Protein AF-A0AA37CVZ4-F1 (afdb_monomer_lite)

Foldseek 3Di:
DDDCPPVCVVLVVVLVVVVVCVVVVDFKDKDWAFPVVVVSVVVQQKDFDDDWDDDPPGITTIIMDGPVRGDDDD

Structure (mmCIF, N/CA/C/O backbone):
data_AF-A0AA37CVZ4-F1
#
_entry.id   AF-A0AA37CVZ4-F1
#
loop_
_atom_site.group_PDB
_atom_site.id
_atom_site.type_symbol
_ato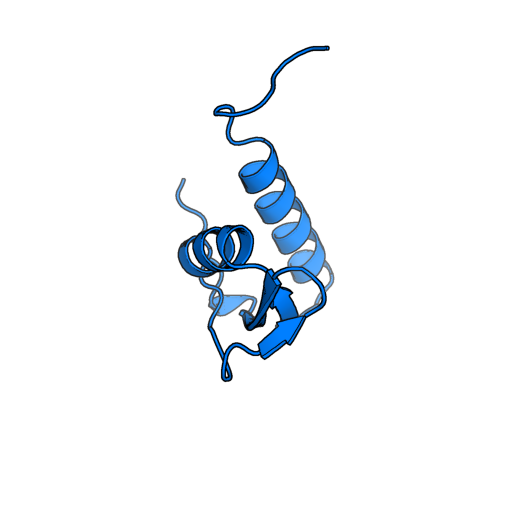m_site.label_atom_id
_atom_site.label_alt_id
_atom_site.label_comp_id
_atom_site.label_asym_id
_atom_site.label_entity_id
_atom_site.label_seq_id
_atom_site.pdbx_PDB_ins_code
_atom_site.Cartn_x
_atom_site.Cartn_y
_atom_site.Cartn_z
_atom_site.occupancy
_atom_site.B_iso_or_equiv
_atom_site.auth_seq_id
_atom_site.auth_comp_id
_atom_site.auth_asym_id
_atom_site.auth_atom_id
_atom_site.pdbx_PDB_model_num
ATOM 1 N N . MET A 1 1 ? 17.762 25.197 -6.103 1.00 51.34 1 MET A N 1
ATOM 2 C CA . MET A 1 1 ? 16.700 24.224 -5.758 1.00 51.34 1 MET A CA 1
ATOM 3 C C . MET A 1 1 ? 17.164 23.423 -4.554 1.00 51.34 1 MET A C 1
ATOM 5 O O . MET A 1 1 ? 18.245 22.856 -4.625 1.00 51.34 1 MET A O 1
ATOM 9 N N . GLN A 1 2 ? 16.416 23.419 -3.449 1.00 76.19 2 GLN A N 1
ATOM 10 C CA . GLN A 1 2 ? 16.755 22.582 -2.290 1.00 76.19 2 GLN A CA 1
ATOM 11 C C . GLN A 1 2 ? 16.438 21.110 -2.590 1.00 76.19 2 GLN A C 1
ATOM 13 O O . GLN A 1 2 ? 15.395 20.799 -3.165 1.00 76.19 2 GLN A O 1
ATOM 18 N N . ASN A 1 3 ? 17.360 20.212 -2.235 1.00 86.19 3 ASN A N 1
ATOM 19 C CA . ASN A 1 3 ? 17.209 18.772 -2.415 1.00 86.19 3 ASN A CA 1
ATOM 20 C C . ASN A 1 3 ? 16.664 18.148 -1.127 1.00 86.19 3 ASN A C 1
ATOM 22 O O . ASN A 1 3 ? 17.380 18.035 -0.139 1.00 86.19 3 ASN A O 1
ATOM 26 N N . PHE A 1 4 ? 15.406 17.723 -1.167 1.00 84.00 4 PHE A N 1
ATOM 27 C CA . PHE A 1 4 ? 14.705 17.113 -0.036 1.00 84.00 4 PHE A CA 1
ATOM 28 C C . PHE A 1 4 ? 14.690 15.574 -0.077 1.00 84.00 4 PHE A C 1
ATOM 30 O O . PHE A 1 4 ? 13.984 14.929 0.703 1.00 84.00 4 PHE A O 1
ATOM 37 N N . ARG A 1 5 ? 15.466 14.946 -0.973 1.00 82.31 5 ARG A N 1
ATOM 38 C CA . ARG A 1 5 ? 15.622 13.483 -0.970 1.00 82.31 5 ARG A CA 1
ATOM 39 C C . ARG A 1 5 ? 16.340 13.031 0.303 1.00 82.31 5 ARG A C 1
ATOM 41 O O . ARG A 1 5 ? 17.224 13.715 0.796 1.00 82.31 5 ARG A O 1
ATOM 48 N N . GLY A 1 6 ? 15.966 11.866 0.826 1.00 84.75 6 GLY A N 1
ATOM 49 C CA . GLY A 1 6 ? 16.555 11.301 2.048 1.00 84.75 6 GLY A CA 1
ATOM 50 C C . GLY A 1 6 ? 15.918 11.789 3.354 1.00 84.75 6 GLY A C 1
ATOM 51 O O . GLY A 1 6 ? 15.956 11.060 4.335 1.00 84.75 6 GLY A O 1
ATOM 52 N N . TYR A 1 7 ? 15.216 12.927 3.351 1.00 87.75 7 TYR A N 1
ATOM 53 C CA . TYR A 1 7 ? 14.530 13.475 4.535 1.00 87.75 7 TYR A CA 1
ATOM 54 C C . TYR A 1 7 ? 13.187 12.806 4.862 1.00 87.75 7 TYR A C 1
ATOM 56 O O . TYR A 1 7 ? 12.445 13.287 5.708 1.00 87.75 7 TYR A O 1
ATOM 64 N N . GLN A 1 8 ? 12.829 11.727 4.158 1.00 87.38 8 GLN A N 1
ATOM 65 C CA . GLN A 1 8 ? 11.594 10.958 4.373 1.00 87.38 8 GLN A CA 1
ATOM 66 C C . GLN A 1 8 ? 10.278 11.759 4.261 1.00 87.38 8 GLN A C 1
ATOM 68 O O . GLN A 1 8 ? 9.216 11.220 4.555 1.00 87.38 8 GLN A O 1
ATOM 73 N N . ILE A 1 9 ? 10.315 12.994 3.745 1.00 89.88 9 ILE A N 1
ATOM 74 C CA . ILE A 1 9 ? 9.147 13.886 3.635 1.00 89.88 9 ILE A CA 1
ATOM 75 C C . ILE A 1 9 ? 7.989 13.225 2.880 1.00 89.88 9 ILE A C 1
ATOM 77 O O . ILE A 1 9 ? 6.853 13.286 3.335 1.00 89.88 9 ILE A O 1
ATOM 81 N N . GLY A 1 10 ? 8.267 12.537 1.766 1.00 87.38 10 GLY A N 1
ATOM 82 C CA . GLY A 1 10 ? 7.229 11.838 1.001 1.00 87.38 10 GLY A CA 1
ATOM 83 C C . GLY A 1 10 ? 6.541 10.720 1.793 1.00 87.38 10 GLY A C 1
ATOM 84 O O . GLY A 1 10 ? 5.326 10.571 1.711 1.00 87.38 10 GLY A O 1
ATOM 85 N N . SER A 1 11 ? 7.294 9.974 2.606 1.00 88.31 11 SER A N 1
ATOM 86 C CA . SER A 1 11 ? 6.735 8.934 3.477 1.00 88.31 11 SER A CA 1
ATOM 87 C C . SER A 1 11 ? 5.899 9.539 4.604 1.00 88.31 11 SER A C 1
ATOM 89 O O . SER A 1 11 ? 4.823 9.028 4.904 1.00 88.31 11 SER A O 1
ATOM 91 N N . SER A 1 12 ? 6.367 10.635 5.209 1.00 90.62 12 SER A N 1
ATOM 92 C CA . SER A 1 12 ? 5.614 11.348 6.246 1.00 90.62 12 SER A CA 1
ATOM 93 C C . SER A 1 12 ? 4.311 11.925 5.699 1.00 90.62 12 SER A C 1
ATOM 95 O O . SER A 1 12 ? 3.269 11.767 6.329 1.00 90.62 12 SER A O 1
ATOM 97 N N . LEU A 1 13 ? 4.352 12.521 4.504 1.00 91.94 13 LEU A N 1
ATOM 98 C CA . LEU A 1 13 ? 3.166 13.047 3.834 1.00 91.94 13 LEU A CA 1
ATOM 99 C C . LEU A 1 13 ? 2.161 11.932 3.531 1.00 91.94 13 LEU A C 1
ATOM 101 O O . LEU A 1 13 ? 1.000 12.058 3.900 1.00 91.94 13 LEU A O 1
ATOM 105 N N . ALA A 1 14 ? 2.608 10.820 2.937 1.00 91.62 14 ALA A N 1
ATOM 106 C CA . ALA A 1 14 ? 1.735 9.681 2.654 1.00 91.62 14 ALA A CA 1
ATOM 107 C C . ALA A 1 14 ? 1.079 9.140 3.932 1.00 91.62 14 ALA A C 1
ATOM 109 O O . ALA A 1 14 ? -0.129 8.930 3.965 1.00 91.62 14 ALA A O 1
ATOM 110 N N . ARG A 1 15 ? 1.854 8.978 5.010 1.00 90.31 15 ARG A N 1
ATOM 111 C CA . ARG A 1 15 ? 1.337 8.513 6.301 1.00 90.31 15 ARG A CA 1
ATOM 112 C C . ARG A 1 15 ? 0.270 9.450 6.867 1.00 90.31 15 ARG A C 1
ATOM 114 O O . ARG A 1 15 ? -0.770 8.970 7.306 1.00 90.31 15 ARG A O 1
ATOM 121 N N . PHE A 1 16 ? 0.526 10.757 6.858 1.00 93.19 16 PHE A N 1
ATOM 122 C CA . PHE A 1 16 ? -0.438 11.747 7.331 1.00 93.19 16 PHE A CA 1
ATOM 123 C C . PHE A 1 16 ? -1.716 11.721 6.484 1.00 93.19 16 PHE A C 1
ATOM 125 O O . PHE A 1 16 ? -2.806 11.599 7.028 1.00 93.19 16 PHE A O 1
ATOM 132 N N . SER A 1 17 ? -1.594 11.737 5.154 1.00 93.38 17 SER A N 1
ATOM 133 C CA . SER A 1 17 ? -2.751 11.687 4.254 1.00 93.38 17 SER A CA 1
ATOM 134 C C . SER A 1 17 ? -3.597 10.428 4.451 1.00 93.38 17 SER A C 1
ATOM 136 O O . SER A 1 17 ? -4.819 10.520 4.501 1.00 93.38 17 SER A O 1
ATOM 138 N N . LEU A 1 18 ? -2.965 9.259 4.600 1.00 93.25 18 LEU A N 1
ATOM 139 C CA . LEU A 1 18 ? -3.675 8.005 4.858 1.00 93.25 18 LEU A CA 1
ATOM 140 C C . LEU A 1 18 ? -4.393 8.041 6.212 1.00 93.25 18 LEU A C 1
ATOM 142 O O . LEU A 1 18 ? -5.559 7.666 6.286 1.00 93.25 18 LEU A O 1
ATOM 146 N N . HIS A 1 19 ? -3.731 8.539 7.262 1.00 92.12 19 HIS A N 1
ATOM 147 C CA . HIS A 1 19 ? -4.349 8.715 8.577 1.00 92.12 19 HIS A CA 1
ATOM 148 C C . HIS A 1 19 ? -5.611 9.583 8.504 1.00 92.12 19 HIS A C 1
ATOM 150 O O . HIS A 1 19 ? -6.658 9.178 9.002 1.00 92.12 19 HIS A O 1
ATOM 156 N N . GLU A 1 20 ? -5.529 10.738 7.842 1.00 94.62 20 GLU A N 1
ATOM 157 C CA . GLU A 1 20 ? -6.660 11.662 7.719 1.00 94.62 20 GLU A CA 1
ATOM 158 C C . GLU A 1 20 ? -7.825 11.068 6.924 1.00 94.62 20 GLU A C 1
ATOM 160 O O . GLU A 1 20 ? -8.984 11.313 7.260 1.00 94.62 20 GLU A O 1
ATOM 165 N N . LEU A 1 21 ? -7.547 10.260 5.896 1.00 94.38 21 LEU A N 1
ATOM 166 C CA . LEU A 1 21 ? -8.590 9.545 5.157 1.00 94.38 21 LEU A CA 1
ATOM 167 C C . LEU A 1 21 ? -9.296 8.518 6.051 1.00 94.38 21 LEU A C 1
ATOM 169 O O . LEU A 1 21 ? -10.524 8.496 6.117 1.00 94.38 21 LEU A O 1
ATOM 173 N N . PHE A 1 22 ? -8.543 7.711 6.802 1.00 93.88 22 PHE A N 1
ATOM 174 C CA . PHE A 1 22 ? -9.135 6.742 7.729 1.00 93.88 22 PHE A CA 1
ATOM 175 C C . PHE A 1 22 ? -9.884 7.425 8.888 1.00 93.88 22 PHE A C 1
ATOM 177 O O . PHE A 1 22 ? -10.934 6.940 9.317 1.00 93.88 22 PHE A O 1
ATOM 184 N N . ALA A 1 23 ? -9.424 8.586 9.362 1.00 93.12 23 ALA A N 1
ATOM 185 C CA . ALA A 1 23 ? -10.147 9.382 10.356 1.00 93.12 23 ALA A CA 1
ATOM 186 C C . ALA A 1 23 ? -11.530 9.844 9.848 1.00 93.12 23 ALA A C 1
ATOM 188 O O . ALA A 1 23 ? -12.467 9.959 10.634 1.00 93.12 23 ALA A O 1
ATOM 189 N N . GLN A 1 24 ? -11.695 10.012 8.532 1.00 94.88 24 GLN A N 1
ATOM 190 C CA . GLN A 1 24 ? -12.954 10.387 7.874 1.00 94.88 24 GLN A CA 1
ATOM 191 C C . GLN A 1 24 ? -13.881 9.197 7.573 1.00 94.88 24 GLN A C 1
ATOM 193 O O . GLN A 1 24 ? -14.722 9.269 6.683 1.00 94.88 24 GLN A O 1
ATOM 198 N N . SER A 1 25 ? -13.766 8.100 8.323 1.00 92.62 25 SER A N 1
ATOM 199 C CA . SER A 1 25 ? -14.608 6.903 8.142 1.00 92.62 25 SER A CA 1
ATOM 200 C C . SER A 1 25 ? -14.436 6.186 6.791 1.00 92.62 25 SER A C 1
ATOM 202 O O . SER A 1 25 ? -15.282 5.386 6.415 1.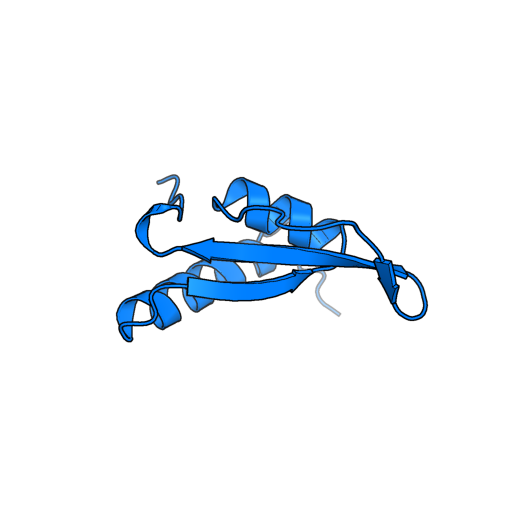00 92.62 25 SER A O 1
ATOM 204 N N . VAL A 1 26 ? -13.336 6.423 6.066 1.00 94.62 26 VAL A N 1
ATOM 205 C CA . VAL A 1 26 ? -12.935 5.545 4.954 1.00 94.62 26 VAL A CA 1
ATOM 206 C C . VAL A 1 26 ? -12.464 4.218 5.547 1.00 94.62 26 VAL A C 1
ATOM 208 O O . VAL A 1 26 ? -11.730 4.223 6.534 1.00 94.62 26 VAL A O 1
ATOM 211 N N . ASP A 1 27 ? -12.874 3.088 4.981 1.00 93.00 27 ASP A N 1
ATOM 212 C CA . ASP A 1 27 ? -12.454 1.761 5.458 1.00 93.00 27 ASP A CA 1
ATOM 213 C C . ASP A 1 27 ? -11.346 1.156 4.600 1.00 93.00 27 ASP A C 1
ATOM 215 O O . ASP A 1 27 ? -10.413 0.537 5.126 1.00 93.00 27 ASP A O 1
ATOM 219 N N . GLU A 1 28 ? -11.404 1.415 3.293 1.00 96.25 28 GLU A N 1
ATOM 220 C CA . GLU A 1 28 ? -10.456 0.918 2.307 1.00 96.25 28 GLU A CA 1
ATOM 221 C C . GLU A 1 28 ? -10.093 1.992 1.283 1.00 96.25 28 GLU A C 1
ATOM 223 O O . GLU A 1 28 ? -10.932 2.778 0.842 1.00 96.25 28 GLU A O 1
ATOM 228 N N . ILE A 1 29 ? -8.830 1.991 0.868 1.00 96.00 29 ILE A N 1
ATOM 229 C CA . ILE A 1 29 ? -8.305 2.840 -0.196 1.00 96.00 29 ILE A CA 1
ATOM 230 C C . ILE A 1 29 ? -7.762 1.922 -1.282 1.00 96.00 29 ILE A C 1
ATOM 232 O O . ILE A 1 29 ? -6.802 1.187 -1.055 1.00 96.00 29 ILE A O 1
ATOM 236 N N . HIS A 1 30 ? -8.375 1.988 -2.459 1.00 97.19 30 HIS A N 1
ATOM 237 C CA . HIS A 1 30 ? -7.980 1.235 -3.646 1.00 97.19 30 HIS A CA 1
ATOM 238 C C . HIS A 1 30 ? -7.171 2.157 -4.557 1.00 97.19 30 HIS A C 1
ATOM 240 O O . HIS A 1 30 ? -7.614 3.269 -4.857 1.00 97.19 30 HIS A O 1
ATOM 246 N N . MET A 1 31 ? -5.975 1.737 -4.972 1.00 96.19 31 MET A N 1
ATOM 247 C CA . MET A 1 31 ? -5.114 2.566 -5.819 1.00 96.19 31 MET A CA 1
ATOM 248 C C . MET A 1 31 ? -4.112 1.765 -6.648 1.00 96.19 31 MET A C 1
ATOM 250 O O . MET A 1 31 ? -3.618 0.733 -6.211 1.00 96.19 31 MET A O 1
ATOM 254 N N . ASP A 1 32 ? -3.716 2.320 -7.790 1.00 97.56 32 ASP A N 1
ATOM 255 C CA . ASP A 1 32 ? -2.576 1.847 -8.574 1.00 97.56 32 ASP A CA 1
ATOM 256 C C . ASP A 1 32 ? -1.314 2.638 -8.210 1.00 97.56 32 ASP A C 1
ATOM 258 O O . ASP A 1 32 ? -1.278 3.871 -8.290 1.00 97.56 32 ASP A O 1
ATOM 262 N N . ALA A 1 33 ? -0.250 1.941 -7.817 1.00 96.69 33 ALA A N 1
ATOM 263 C CA . ALA A 1 33 ? 0.987 2.562 -7.353 1.00 96.69 33 ALA A CA 1
ATOM 264 C C . ALA A 1 33 ? 2.185 2.183 -8.232 1.00 96.69 33 ALA A C 1
ATOM 266 O O . ALA A 1 33 ? 2.337 1.039 -8.644 1.00 96.69 33 ALA A O 1
ATOM 267 N N . ARG A 1 34 ? 3.092 3.138 -8.482 1.00 96.44 34 ARG A N 1
ATOM 268 C CA . ARG A 1 34 ? 4.397 2.844 -9.109 1.00 96.44 34 ARG A CA 1
ATOM 269 C C . ARG A 1 34 ? 5.307 2.103 -8.138 1.00 96.44 34 ARG A C 1
ATOM 271 O O . ARG A 1 34 ? 5.227 2.354 -6.940 1.00 96.44 34 ARG A O 1
ATOM 278 N N . ASP A 1 35 ? 6.263 1.327 -8.640 1.00 94.31 35 ASP A N 1
ATOM 279 C CA . ASP A 1 35 ? 7.157 0.459 -7.851 1.00 94.31 35 ASP A CA 1
ATOM 280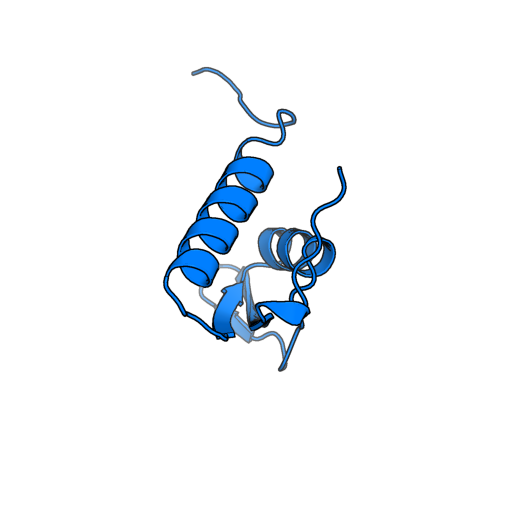 C C . ASP A 1 35 ? 7.734 1.093 -6.5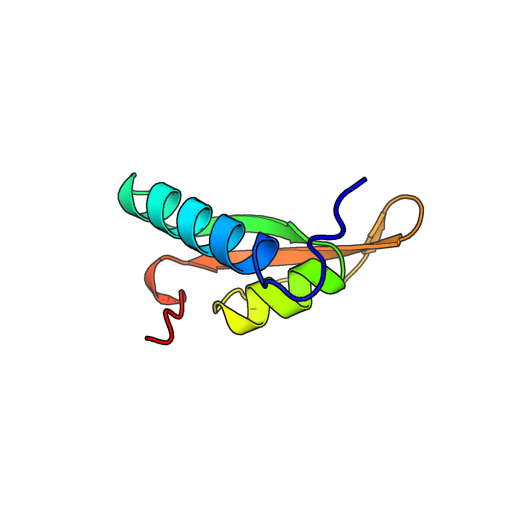71 1.00 94.31 35 ASP A C 1
ATOM 282 O O . ASP A 1 35 ? 7.780 0.468 -5.510 1.00 94.31 35 ASP A O 1
ATOM 286 N N . ILE A 1 36 ? 8.180 2.354 -6.639 1.00 91.00 36 ILE A N 1
ATOM 287 C CA . ILE A 1 36 ? 8.740 3.058 -5.474 1.00 91.00 36 ILE A CA 1
ATOM 288 C C . ILE A 1 36 ? 7.683 3.364 -4.401 1.00 91.00 36 ILE A C 1
ATOM 290 O O . ILE A 1 36 ? 7.962 3.307 -3.199 1.00 91.00 36 ILE A O 1
ATOM 294 N N . ILE A 1 37 ? 6.460 3.657 -4.840 1.00 93.50 37 ILE A N 1
ATOM 295 C CA . ILE A 1 37 ? 5.300 3.886 -3.986 1.00 93.50 37 ILE A CA 1
ATOM 296 C C . ILE A 1 37 ? 4.795 2.548 -3.447 1.00 93.50 37 ILE A C 1
ATOM 298 O O . ILE A 1 37 ? 4.581 2.464 -2.245 1.00 93.50 37 ILE A O 1
ATOM 302 N N . VAL A 1 38 ? 4.748 1.482 -4.257 1.00 95.75 38 VAL A N 1
ATOM 303 C CA . VAL A 1 38 ? 4.390 0.119 -3.810 1.00 95.75 38 VAL A CA 1
ATOM 304 C C . VAL A 1 38 ? 5.255 -0.312 -2.629 1.00 95.75 38 VAL A C 1
ATOM 306 O O . VAL A 1 38 ? 4.744 -0.681 -1.575 1.00 95.75 38 VAL A O 1
ATOM 309 N N . LYS A 1 39 ? 6.582 -0.168 -2.740 1.00 93.00 39 LYS A N 1
ATOM 310 C CA . LYS A 1 39 ? 7.518 -0.474 -1.639 1.00 93.00 39 LYS A CA 1
ATOM 311 C C . LYS A 1 39 ? 7.280 0.373 -0.387 1.00 93.00 39 LYS A C 1
ATOM 313 O O . LYS A 1 39 ? 7.611 -0.042 0.723 1.00 93.00 39 LYS A O 1
ATOM 318 N N . THR A 1 40 ? 6.775 1.590 -0.549 1.00 91.88 40 THR A N 1
ATOM 319 C CA . THR A 1 40 ? 6.477 2.484 0.574 1.00 91.88 40 THR A CA 1
ATOM 320 C C . THR A 1 40 ? 5.158 2.100 1.236 1.00 91.88 40 THR A C 1
ATOM 322 O O . THR A 1 40 ? 5.138 1.946 2.453 1.00 91.88 40 THR A O 1
ATOM 325 N N . LEU A 1 41 ? 4.109 1.848 0.453 1.00 94.00 41 LEU A N 1
ATOM 326 C CA . LEU A 1 41 ? 2.791 1.444 0.939 1.00 94.00 41 LEU A CA 1
ATOM 327 C C . LEU A 1 41 ? 2.809 0.041 1.557 1.00 94.00 41 LEU A C 1
ATOM 329 O O . LEU A 1 41 ? 2.234 -0.135 2.624 1.00 94.00 41 LEU A O 1
ATOM 333 N N . ASN A 1 42 ? 3.558 -0.916 0.996 1.00 94.25 42 ASN A N 1
ATOM 334 C CA . ASN A 1 42 ? 3.756 -2.238 1.610 1.00 94.25 42 ASN A CA 1
ATOM 335 C C . ASN A 1 42 ? 4.348 -2.127 3.024 1.00 94.25 42 ASN A C 1
ATOM 337 O O . ASN A 1 42 ? 3.903 -2.804 3.944 1.00 94.25 42 ASN A O 1
ATOM 341 N N . ARG A 1 43 ? 5.318 -1.225 3.239 1.00 92.19 43 ARG A N 1
ATOM 342 C CA . ARG A 1 43 ? 5.878 -0.971 4.582 1.00 92.19 43 ARG A CA 1
ATOM 343 C C . ARG A 1 43 ? 4.890 -0.290 5.531 1.00 92.19 43 ARG A C 1
ATOM 345 O O . ARG A 1 43 ? 5.096 -0.331 6.738 1.00 92.19 43 ARG A O 1
ATOM 352 N N . MET A 1 44 ? 3.856 0.351 4.993 1.00 92.44 44 MET A N 1
ATOM 353 C CA . MET A 1 44 ? 2.762 0.955 5.754 1.00 92.44 44 MET A CA 1
ATOM 354 C C . MET A 1 44 ? 1.580 -0.006 5.949 1.00 92.44 44 MET A C 1
ATOM 356 O O . MET A 1 44 ? 0.595 0.404 6.548 1.00 92.44 44 MET A O 1
ATOM 360 N N . GLY A 1 45 ? 1.669 -1.258 5.483 1.00 94.12 45 GLY A N 1
ATOM 361 C CA . GLY A 1 45 ? 0.607 -2.260 5.622 1.00 94.12 45 GLY A CA 1
ATOM 362 C C . GLY A 1 45 ? -0.379 -2.336 4.451 1.00 94.12 45 GLY A C 1
ATOM 363 O O . GLY A 1 45 ? -1.407 -2.997 4.560 1.00 94.12 45 GLY A O 1
ATOM 364 N N . GLY A 1 46 ? -0.081 -1.674 3.330 1.00 95.81 46 GLY A N 1
ATOM 365 C CA . GLY A 1 46 ? -0.807 -1.876 2.077 1.00 95.81 46 GLY A CA 1
ATOM 366 C C . GLY A 1 46 ? -0.548 -3.261 1.481 1.00 95.81 46 GLY A C 1
ATOM 367 O O . GLY A 1 46 ? 0.518 -3.845 1.680 1.00 95.81 46 GLY A O 1
ATOM 368 N N . LEU A 1 47 ? -1.523 -3.767 0.733 1.00 97.62 47 LEU A N 1
ATOM 369 C CA . LEU A 1 47 ? -1.497 -5.084 0.105 1.00 97.62 47 LEU A CA 1
ATOM 370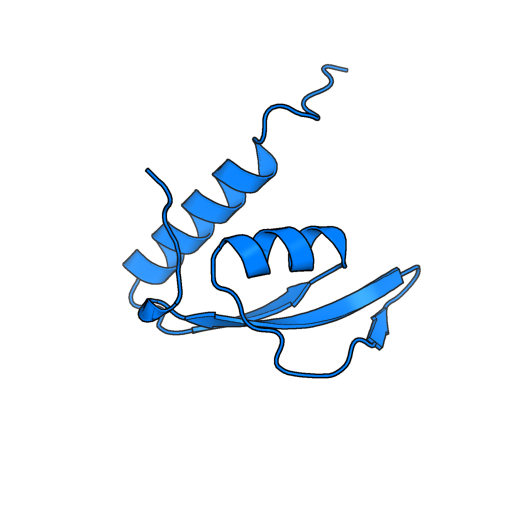 C C . LEU A 1 47 ? -1.550 -4.941 -1.413 1.00 97.62 47 LEU A C 1
ATOM 372 O O . LEU A 1 47 ? -2.334 -4.150 -1.928 1.00 97.62 47 LEU A O 1
ATOM 376 N N . VAL A 1 48 ? -0.742 -5.727 -2.125 1.00 98.00 48 VAL A N 1
ATOM 377 C CA . VAL A 1 48 ? -0.868 -5.907 -3.578 1.00 98.00 48 VAL A CA 1
ATOM 378 C C . VAL A 1 48 ? -2.019 -6.869 -3.844 1.00 98.00 48 VAL A C 1
ATOM 380 O O . VAL A 1 48 ? -2.058 -7.948 -3.255 1.00 98.00 48 VAL A O 1
ATOM 383 N N . VAL A 1 49 ? -2.945 -6.482 -4.719 1.00 97.75 49 VAL A N 1
ATOM 384 C CA . VAL A 1 49 ? -4.191 -7.238 -4.961 1.00 97.75 49 VAL A CA 1
ATOM 385 C C . VAL A 1 49 ? -4.347 -7.730 -6.395 1.00 97.75 49 VAL A C 1
ATOM 387 O O . VAL A 1 49 ? -5.363 -8.322 -6.744 1.00 97.75 49 VAL A O 1
ATOM 390 N N . GLY A 1 50 ? -3.340 -7.508 -7.231 1.00 97.38 50 GLY A N 1
ATOM 391 C CA . GLY A 1 50 ? -3.347 -7.954 -8.613 1.00 97.38 50 GLY A CA 1
ATOM 392 C C . GLY A 1 50 ? -1.991 -7.782 -9.273 1.00 97.38 50 GLY A C 1
ATOM 393 O O . GLY A 1 50 ? -1.037 -7.283 -8.668 1.00 97.38 50 GLY A O 1
ATOM 394 N N . ASP A 1 51 ? -1.928 -8.207 -10.528 1.00 97.88 51 ASP A N 1
ATOM 395 C CA . ASP A 1 51 ? -0.699 -8.172 -11.301 1.00 97.88 51 ASP A CA 1
ATOM 396 C C . ASP A 1 51 ? -0.313 -6.744 -11.682 1.00 97.88 51 ASP A C 1
ATOM 398 O O . ASP A 1 51 ? -1.140 -5.888 -12.004 1.00 97.88 51 ASP A O 1
ATOM 402 N N . SER A 1 52 ? 0.991 -6.499 -11.668 1.00 97.62 52 SER A N 1
ATOM 403 C CA . SER A 1 52 ? 1.571 -5.275 -12.196 1.00 97.62 52 SER A CA 1
ATOM 404 C C . SER A 1 52 ? 1.308 -5.146 -13.696 1.00 97.62 52 SER A C 1
ATOM 406 O O . SER A 1 52 ? 1.506 -6.100 -14.449 1.00 97.62 52 SER A O 1
ATOM 408 N N . MET A 1 53 ? 0.960 -3.943 -14.151 1.00 97.44 53 MET A N 1
ATOM 409 C CA . MET A 1 53 ? 0.671 -3.664 -15.558 1.00 97.44 53 MET A CA 1
ATOM 410 C C . MET A 1 53 ? 1.488 -2.484 -16.106 1.00 97.44 53 MET A C 1
ATOM 412 O O . MET A 1 53 ? 1.770 -1.526 -15.373 1.00 97.44 53 MET A O 1
ATOM 416 N N . PRO A 1 54 ? 1.874 -2.510 -17.398 1.00 97.38 54 PRO A N 1
ATOM 417 C CA . PRO A 1 54 ? 2.485 -1.359 -18.051 1.00 97.38 54 PRO A CA 1
ATOM 418 C C . PRO A 1 54 ? 1.552 -0.143 -18.026 1.00 97.38 54 PRO A C 1
ATOM 420 O O . PRO A 1 54 ? 0.396 -0.216 -18.432 1.00 97.38 54 PRO A O 1
ATOM 423 N N . PHE A 1 55 ? 2.075 1.001 -17.593 1.00 95.88 55 PHE A N 1
ATOM 424 C CA . PHE A 1 55 ? 1.359 2.270 -17.538 1.00 95.88 55 PHE A CA 1
ATOM 425 C C . PHE A 1 55 ? 2.280 3.433 -17.924 1.00 95.88 55 PHE A C 1
ATOM 427 O O . PHE A 1 55 ? 3.090 3.940 -17.128 1.00 95.88 55 PHE A O 1
ATOM 434 N N . TYR A 1 56 ? 2.127 3.874 -19.176 1.00 92.69 56 TYR A N 1
ATOM 435 C CA . TYR A 1 56 ? 3.000 4.837 -19.852 1.00 92.69 56 TYR A CA 1
ATOM 436 C C . TYR A 1 56 ? 4.478 4.403 -19.804 1.00 92.69 56 TYR A C 1
ATOM 438 O O . TYR A 1 56 ? 4.820 3.301 -20.215 1.00 92.69 56 TYR A O 1
ATOM 446 N N . ARG A 1 57 ? 5.377 5.268 -19.313 1.00 93.00 57 ARG A N 1
ATOM 447 C CA . ARG A 1 57 ? 6.827 5.020 -19.214 1.00 93.00 57 ARG A CA 1
ATOM 448 C C . ARG A 1 57 ? 7.218 4.247 -17.946 1.00 93.00 57 ARG A C 1
ATOM 450 O O . ARG A 1 57 ? 8.241 4.548 -17.336 1.00 93.00 57 ARG A O 1
ATOM 457 N N . GLY A 1 58 ? 6.389 3.312 -17.497 1.00 92.88 58 GLY A N 1
ATOM 458 C CA . GLY A 1 58 ? 6.669 2.521 -16.302 1.00 92.88 58 GLY A CA 1
ATOM 459 C C . GLY A 1 58 ? 5.565 1.525 -15.996 1.00 92.88 58 GLY A C 1
ATOM 460 O O . GLY A 1 58 ? 4.720 1.256 -16.841 1.00 92.88 58 GLY A O 1
ATOM 461 N N . THR A 1 59 ? 5.568 1.025 -14.769 1.00 96.62 59 THR A N 1
ATOM 462 C CA . THR A 1 59 ? 4.621 0.023 -14.282 1.00 96.62 59 THR A CA 1
ATOM 463 C C . THR A 1 59 ? 3.806 0.607 -13.138 1.00 96.62 59 THR A C 1
ATOM 465 O O . THR A 1 59 ? 4.280 1.496 -12.414 1.00 96.62 59 THR A O 1
ATOM 468 N N . VAL A 1 60 ? 2.573 0.136 -13.005 1.00 98.12 60 VAL A N 1
ATOM 469 C CA . VAL A 1 60 ? 1.768 0.321 -11.800 1.00 98.12 60 VAL A CA 1
ATOM 470 C C . VAL A 1 60 ? 1.273 -1.027 -11.301 1.00 98.12 60 VAL A C 1
ATOM 472 O O . VAL A 1 60 ? 1.075 -1.951 -12.088 1.00 98.12 60 VAL A O 1
ATOM 475 N N . THR A 1 61 ? 1.089 -1.126 -9.994 1.00 98.62 61 THR A N 1
ATOM 476 C CA . THR A 1 61 ? 0.586 -2.314 -9.312 1.00 98.62 61 THR A CA 1
ATOM 477 C C . THR A 1 61 ? -0.662 -1.929 -8.520 1.00 98.62 61 THR A C 1
ATOM 479 O O . THR A 1 61 ? -0.580 -0.970 -7.741 1.00 98.62 61 THR A O 1
ATOM 482 N N . PRO A 1 62 ? -1.783 -2.648 -8.682 1.00 98.44 62 PRO A N 1
ATOM 483 C CA . PRO A 1 62 ? -2.989 -2.402 -7.904 1.00 98.44 62 PRO A CA 1
ATOM 484 C C . PRO A 1 62 ? -2.780 -2.792 -6.440 1.00 98.44 62 PRO A C 1
ATOM 486 O O . PRO A 1 62 ? -2.252 -3.864 -6.118 1.00 98.44 62 PRO A O 1
ATOM 489 N N . MET A 1 63 ? -3.205 -1.908 -5.543 1.00 98.12 63 MET A N 1
ATOM 490 C CA . MET A 1 63 ? -3.053 -2.038 -4.101 1.00 98.12 63 MET A CA 1
ATOM 491 C C . MET A 1 63 ? -4.326 -1.659 -3.343 1.00 98.12 63 MET A C 1
ATOM 493 O O . MET A 1 63 ? -5.060 -0.759 -3.752 1.00 98.12 63 MET A O 1
ATOM 497 N N . ILE A 1 64 ? -4.523 -2.295 -2.187 1.00 97.94 64 ILE A N 1
ATOM 498 C CA . ILE A 1 64 ? -5.525 -1.913 -1.187 1.00 97.94 64 ILE A CA 1
ATOM 499 C C . ILE A 1 64 ? -4.819 -1.561 0.123 1.00 97.94 64 ILE A C 1
ATOM 501 O O . ILE A 1 64 ? -3.951 -2.298 0.593 1.00 97.94 64 ILE A O 1
ATOM 505 N N . LEU A 1 65 ? -5.209 -0.445 0.737 1.00 96.81 65 LEU A N 1
ATOM 506 C CA . LEU A 1 65 ? -4.910 -0.142 2.135 1.00 96.81 65 LEU A CA 1
ATOM 507 C C . LEU A 1 65 ? -6.198 -0.188 2.943 1.00 96.81 65 LEU A C 1
ATOM 509 O O . LEU A 1 65 ? -7.183 0.435 2.559 1.00 96.81 65 LEU A O 1
ATOM 513 N N . THR A 1 66 ? -6.172 -0.872 4.081 1.00 96.06 66 THR A N 1
ATOM 514 C CA . THR A 1 66 ? -7.311 -0.943 4.999 1.00 96.06 66 THR A CA 1
ATOM 515 C C . THR A 1 66 ? -6.986 -0.226 6.301 1.00 96.06 66 THR A C 1
ATOM 517 O O . THR A 1 66 ? -5.824 -0.172 6.719 1.00 96.06 66 THR A O 1
ATOM 520 N N . ARG A 1 67 ? -8.018 0.288 6.979 1.00 93.12 67 ARG A N 1
ATOM 521 C CA . ARG A 1 67 ? -7.870 0.940 8.292 1.00 93.12 67 ARG A CA 1
ATOM 522 C C . ARG A 1 67 ? -7.122 0.050 9.288 1.00 93.12 67 A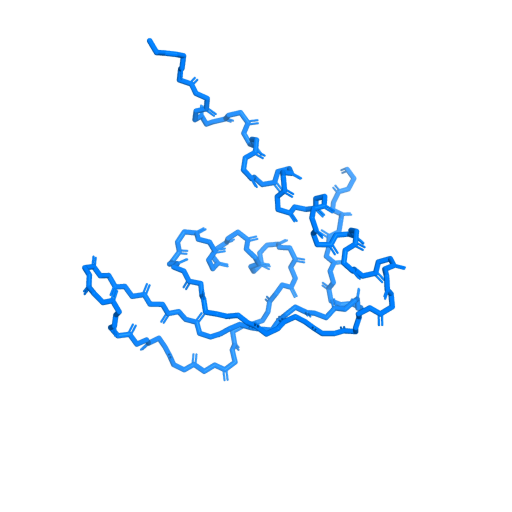RG A C 1
ATOM 524 O O . ARG A 1 67 ? -6.237 0.521 9.995 1.00 93.12 67 ARG A O 1
ATOM 531 N N . SER A 1 68 ? -7.478 -1.233 9.343 1.00 91.19 68 SER A N 1
ATOM 532 C CA . SER A 1 68 ? -6.893 -2.210 10.269 1.00 91.19 68 SER A CA 1
ATOM 533 C C . SER A 1 68 ? -5.496 -2.676 9.866 1.00 91.19 68 SER A C 1
ATOM 535 O O . SER A 1 68 ? -4.743 -3.138 10.718 1.00 91.19 68 SER A O 1
ATOM 537 N N . GLY A 1 69 ? -5.159 -2.597 8.578 1.00 89.56 69 GLY A N 1
ATOM 538 C CA . GLY A 1 69 ? -3.859 -3.016 8.063 1.00 89.56 69 GLY A CA 1
ATOM 539 C C . GLY A 1 69 ? -2.759 -1.980 8.273 1.00 89.56 69 GLY A C 1
ATOM 540 O O . GLY A 1 69 ? -1.586 -2.328 8.176 1.00 89.56 69 GLY A O 1
ATOM 541 N N . LEU A 1 70 ? -3.104 -0.719 8.553 1.00 88.31 70 LEU A N 1
ATOM 542 C CA . LEU A 1 70 ? -2.126 0.360 8.534 1.00 88.31 70 LEU A CA 1
ATOM 543 C C . LEU A 1 70 ? -1.139 0.300 9.712 1.00 88.31 70 LEU A C 1
ATOM 545 O O . LEU A 1 70 ? -1.524 0.290 10.881 1.00 88.31 70 LEU A O 1
ATOM 549 N N . ILE A 1 71 ? 0.159 0.329 9.400 1.00 86.06 71 ILE A N 1
ATOM 550 C CA . ILE A 1 71 ? 1.242 0.209 10.383 1.00 86.06 71 ILE A CA 1
ATOM 551 C C . ILE A 1 71 ? 1.862 1.584 10.676 1.00 86.06 71 ILE A C 1
ATOM 553 O O . ILE A 1 71 ? 2.536 2.207 9.841 1.00 86.06 71 ILE A O 1
ATOM 557 N N . PHE A 1 72 ? 1.700 2.040 11.919 1.00 71.81 72 PHE A N 1
ATOM 558 C CA . PHE A 1 72 ? 2.420 3.185 12.475 1.00 71.81 72 PHE A CA 1
ATOM 559 C C . PHE A 1 72 ? 3.558 2.695 13.372 1.00 71.81 72 PHE A C 1
ATOM 561 O O . PHE A 1 72 ? 3.359 2.441 14.556 1.00 71.81 72 PHE A O 1
ATOM 568 N N . ASN A 1 73 ? 4.770 2.583 12.823 1.00 57.56 73 ASN A N 1
ATOM 569 C CA . ASN A 1 73 ? 5.951 2.468 13.679 1.00 57.56 73 ASN A CA 1
ATOM 570 C C . ASN A 1 73 ? 6.151 3.818 14.384 1.00 57.56 73 ASN A C 1
ATOM 572 O O . ASN A 1 73 ? 6.295 4.835 13.696 1.00 57.56 73 ASN A O 1
ATOM 576 N N . ARG A 1 74 ? 6.077 3.795 15.722 1.00 48.81 74 ARG A N 1
ATOM 577 C CA . ARG A 1 74 ? 6.451 4.897 16.620 1.00 48.81 74 ARG A CA 1
ATOM 578 C C . ARG A 1 74 ? 7.941 5.197 16.528 1.00 48.81 74 ARG A C 1
ATOM 580 O O . ARG A 1 74 ? 8.715 4.230 16.354 1.00 48.81 74 ARG A O 1
#

pLDDT: mean 91.27, std 9.36, range [48.81, 98.62]

Radius of gyration: 13.22 Å; chains: 1; bounding box: 32×32×36 Å

Organism: Aeromonas caviae (NCBI:txid648)

Sequence (74 aa):
MQNFRGYQIGSSLARFSLHELFAQSVDEIHMDARDIIVKTLNRMGGLVVGDSMPFYRGTVTPMILTRSGLIFNR

Secondary structure (DSSP, 8-state):
----TTS-HHHHHHHHHHHHHHHTT--EEEEEE-HHHHHHHHHTT-EE-S--EE-SSSEEEEEEEETTT-----